Protein AF-A0AAD7BF55-F1 (afdb_monomer_lite)

Sequence (136 aa):
FFVLDEAQFAADGLPTAFHPDPGASPILVEILNIWDSHHSIGSASFVVAGTEIPFKIFEEPNVAEHLGWTSDTGAFDKKSLQENYPHRFLPPSFSGSTSDEEFMCRAWHWTRGRHRYTAALVENLIVCGFQSPHRF

pLDDT: mean 81.72, std 10.82, range [48.66, 94.0]

Organism: Mycena rosella (NCBI:txid1033263)

Foldseek 3Di:
DEEAEQCVCQLPPPQQPPDDDPDRAGNSQVVQVCLVPDPVNPPDDYHYYHDCRDCVSQPPPPRPPPDDDDPPPDFLQDLVVLLVPLVVVDDPVLPPDPLSVLLSVVCCVPQGRNPVSSVVLSVVCVVVVVPPSNPD

Secondary structure (DSSP, 8-state):
-EEETTTHHHHHS-TTTT-SSS----HHHHHHHHHHH-TTT-S--EEE--S---GGGG-STTTGGG-----------SHHHHHTTGGGTS-TTTTTSHHHHHHHHHHHHHHTT-HHHHHHHHHHHHHTTTSSTT--

Structure (mmCIF, N/CA/C/O backbone):
data_AF-A0AAD7BF55-F1
#
_entry.id   AF-A0AAD7BF55-F1
#
loop_
_atom_site.group_PDB
_atom_site.id
_atom_site.type_symbol
_atom_site.label_atom_id
_atom_site.label_alt_id
_atom_site.label_comp_id
_atom_site.label_asym_id
_atom_site.label_entity_id
_atom_site.label_seq_id
_atom_site.pdbx_PDB_ins_code
_atom_site.Cartn_x
_atom_site.Cartn_y
_atom_site.Cartn_z
_atom_site.occupancy
_atom_site.B_iso_or_equiv
_atom_site.auth_seq_id
_atom_site.auth_comp_id
_atom_site.auth_asym_id
_atom_site.auth_atom_id
_atom_site.pdbx_PDB_model_num
ATOM 1 N N . PHE A 1 1 ? -3.922 10.320 -16.333 1.00 78.69 1 PHE A N 1
ATOM 2 C CA . PHE A 1 1 ? -2.843 9.607 -15.631 1.00 78.69 1 PHE A CA 1
ATOM 3 C C . PHE A 1 1 ? -3.068 8.120 -15.824 1.00 78.69 1 PHE A C 1
ATOM 5 O O . PHE A 1 1 ? -4.223 7.710 -15.895 1.00 78.69 1 PHE A O 1
ATOM 12 N N . PHE A 1 2 ? -2.000 7.342 -15.951 1.00 86.69 2 PHE A N 1
ATOM 13 C CA . PHE A 1 2 ? -2.055 5.883 -16.050 1.00 86.69 2 PHE A CA 1
ATOM 14 C C . PHE A 1 2 ? -1.444 5.281 -14.792 1.00 86.69 2 PHE A C 1
ATOM 16 O O . PHE A 1 2 ? -0.467 5.817 -14.272 1.00 86.69 2 PHE A O 1
ATOM 23 N N . VAL A 1 3 ? -2.033 4.194 -14.297 1.00 89.50 3 VAL A N 1
ATOM 24 C CA . VAL A 1 3 ? -1.544 3.491 -13.110 1.00 89.50 3 VAL A CA 1
ATOM 25 C C . VAL A 1 3 ? -1.145 2.080 -13.510 1.00 89.50 3 VAL A C 1
ATOM 27 O O . VAL A 1 3 ? -1.962 1.333 -14.045 1.00 89.50 3 VAL A O 1
ATOM 30 N N . LEU A 1 4 ? 0.112 1.741 -13.253 1.00 91.31 4 LEU A N 1
ATOM 31 C CA . LEU A 1 4 ? 0.657 0.394 -13.362 1.00 91.31 4 LEU A CA 1
ATOM 32 C C . LEU A 1 4 ? 0.753 -0.160 -11.941 1.00 91.31 4 LEU A C 1
ATOM 34 O O . LEU A 1 4 ? 1.673 0.195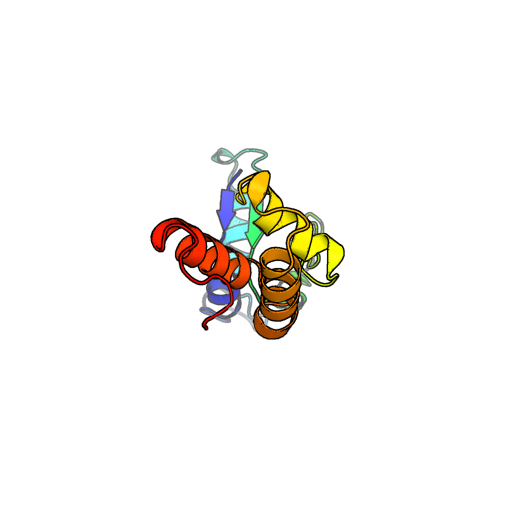 -11.208 1.00 91.31 4 LEU A O 1
ATOM 38 N N . ASP A 1 5 ? -0.235 -0.957 -11.542 1.00 92.38 5 ASP A N 1
ATOM 39 C CA . ASP A 1 5 ? -0.262 -1.615 -10.232 1.00 92.38 5 ASP A CA 1
ATOM 40 C C . ASP A 1 5 ? 0.425 -2.986 -10.291 1.00 92.38 5 ASP A C 1
ATOM 42 O O . ASP A 1 5 ? 0.487 -3.610 -11.354 1.00 92.38 5 ASP A O 1
ATOM 46 N N . GLU A 1 6 ? 0.946 -3.442 -9.152 1.00 92.50 6 GLU A N 1
ATOM 47 C CA . GLU A 1 6 ? 1.744 -4.670 -9.025 1.00 92.50 6 GLU A CA 1
ATOM 48 C C . GLU A 1 6 ? 2.883 -4.757 -10.070 1.00 92.50 6 GLU A C 1
ATOM 50 O O . GLU A 1 6 ? 3.214 -5.820 -10.607 1.00 92.50 6 GLU A O 1
ATOM 55 N N . ALA A 1 7 ? 3.506 -3.616 -10.381 1.00 92.19 7 ALA A N 1
ATOM 56 C CA . ALA A 1 7 ? 4.466 -3.491 -11.472 1.00 92.19 7 ALA A CA 1
ATOM 57 C C . ALA A 1 7 ? 5.752 -4.310 -11.263 1.00 92.19 7 ALA A C 1
ATOM 59 O O . ALA A 1 7 ? 6.494 -4.516 -12.224 1.00 92.19 7 ALA A O 1
ATOM 60 N N . GLN A 1 8 ? 5.997 -4.858 -10.066 1.00 91.38 8 GLN A N 1
ATOM 61 C CA . GLN A 1 8 ? 7.089 -5.811 -9.853 1.00 91.38 8 GLN A CA 1
ATOM 62 C C . GLN A 1 8 ? 6.973 -7.040 -10.768 1.00 91.38 8 GLN A C 1
ATOM 64 O O . GLN A 1 8 ? 7.987 -7.545 -11.230 1.00 91.38 8 GLN A O 1
ATOM 69 N N . PHE A 1 9 ? 5.757 -7.463 -11.145 1.00 90.88 9 PHE A N 1
ATOM 70 C CA . PHE A 1 9 ? 5.596 -8.562 -12.104 1.00 90.88 9 PHE A CA 1
ATOM 71 C C . PHE A 1 9 ? 6.149 -8.214 -13.490 1.00 90.88 9 PHE A C 1
ATOM 73 O O . PHE A 1 9 ? 6.708 -9.074 -14.165 1.00 90.88 9 PHE A O 1
ATOM 80 N N . ALA A 1 10 ? 6.007 -6.959 -13.917 1.00 88.69 10 ALA A N 1
ATOM 81 C CA . ALA A 1 10 ? 6.585 -6.470 -15.165 1.00 88.69 10 ALA A CA 1
ATOM 82 C C . ALA A 1 10 ? 8.086 -6.152 -15.015 1.00 88.69 10 ALA A C 1
ATOM 84 O O . ALA A 1 10 ? 8.829 -6.232 -15.987 1.00 88.69 10 ALA A O 1
ATOM 85 N N . ALA A 1 11 ? 8.546 -5.801 -13.813 1.00 86.62 11 ALA A N 1
ATOM 86 C CA . ALA A 1 11 ? 9.966 -5.597 -13.528 1.00 86.62 11 ALA A CA 1
ATOM 87 C C . ALA A 1 11 ? 10.761 -6.914 -13.528 1.00 86.62 11 ALA A C 1
ATOM 89 O O . ALA A 1 11 ? 11.904 -6.942 -13.977 1.00 86.62 11 ALA A O 1
ATOM 90 N N . ASP A 1 12 ? 10.151 -8.000 -13.056 1.00 85.38 12 ASP A N 1
ATOM 91 C CA . ASP A 1 12 ? 10.749 -9.341 -13.040 1.00 85.38 12 ASP A CA 1
ATOM 92 C C . ASP A 1 12 ? 10.463 -10.121 -14.334 1.00 85.38 12 ASP A C 1
ATOM 94 O O . ASP A 1 12 ? 11.118 -11.117 -14.656 1.00 85.38 12 ASP A O 1
ATOM 98 N N . GLY A 1 13 ? 9.452 -9.681 -15.080 1.00 80.56 13 GLY A N 1
ATOM 99 C CA . GLY A 1 13 ? 8.970 -10.325 -16.287 1.00 80.56 13 GLY A CA 1
ATOM 100 C C . GLY A 1 13 ? 9.855 -10.055 -17.497 1.00 80.56 13 GLY A C 1
ATOM 101 O O . GLY A 1 13 ? 10.237 -8.920 -17.776 1.00 80.56 13 GLY A O 1
ATOM 102 N N . LEU A 1 14 ? 10.099 -11.112 -18.278 1.00 78.81 14 LEU A N 1
ATOM 103 C CA . LEU A 1 14 ? 10.706 -11.023 -19.610 1.00 78.81 14 LEU A CA 1
ATOM 104 C C . LEU A 1 14 ? 11.988 -10.154 -19.650 1.00 78.81 14 LEU A C 1
ATOM 106 O O . LEU A 1 14 ? 12.108 -9.296 -20.526 1.00 78.81 14 LEU A O 1
ATOM 110 N N . PRO A 1 15 ? 12.963 -10.379 -18.743 1.00 72.88 15 PRO A N 1
ATOM 111 C CA . PRO A 1 15 ? 14.084 -9.462 -18.509 1.00 72.88 15 PRO A CA 1
ATOM 112 C C . PRO A 1 15 ? 14.969 -9.235 -19.739 1.00 72.88 15 PRO A C 1
ATOM 114 O O . PRO A 1 15 ? 15.661 -8.232 -19.823 1.00 72.88 15 PRO A O 1
ATOM 117 N N . THR A 1 16 ? 14.960 -10.165 -20.696 1.00 72.81 16 THR A N 1
ATOM 118 C CA . THR A 1 16 ? 15.790 -10.132 -21.908 1.00 72.81 16 THR A CA 1
ATOM 119 C C . THR A 1 16 ? 14.965 -10.066 -23.194 1.00 72.81 16 THR A C 1
ATOM 121 O O . THR A 1 16 ? 15.511 -10.284 -24.271 1.00 72.81 16 THR A O 1
ATOM 124 N N . ALA A 1 17 ? 13.643 -9.882 -23.120 1.00 70.81 17 ALA A N 1
ATOM 125 C CA . ALA A 1 17 ? 12.783 -10.086 -24.290 1.00 70.81 17 ALA A CA 1
ATOM 126 C C . ALA A 1 17 ? 12.836 -8.941 -25.312 1.00 70.81 17 ALA A C 1
ATOM 128 O O . ALA A 1 17 ? 12.455 -9.152 -26.461 1.00 70.81 17 ALA A O 1
ATOM 129 N N . PHE A 1 18 ? 13.303 -7.755 -24.911 1.00 68.94 18 PHE A N 1
ATOM 130 C CA . PHE A 1 18 ? 13.169 -6.534 -25.709 1.00 68.94 18 PHE A CA 1
ATOM 131 C C . PHE A 1 18 ? 14.503 -5.896 -26.143 1.00 68.94 18 PHE A C 1
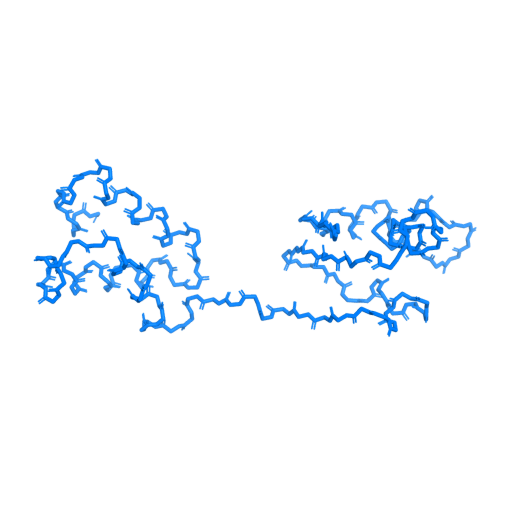ATOM 133 O O . PHE A 1 18 ? 14.491 -4.775 -26.645 1.00 68.94 18 PHE A O 1
ATOM 140 N N . HIS A 1 19 ? 15.643 -6.608 -26.067 1.00 63.62 19 HIS A N 1
ATOM 141 C CA . HIS A 1 19 ? 16.920 -6.102 -26.602 1.00 63.62 19 HIS A CA 1
ATOM 142 C C . HIS A 1 19 ? 17.789 -7.130 -27.361 1.00 63.62 19 HIS A C 1
ATOM 144 O O . HIS A 1 19 ? 17.819 -8.302 -26.988 1.00 63.62 19 HIS A O 1
ATOM 150 N N . PRO A 1 20 ? 18.505 -6.699 -28.427 1.00 53.94 20 PRO A N 1
ATOM 151 C CA . PRO A 1 20 ? 19.365 -7.562 -29.246 1.00 53.94 20 PRO A CA 1
ATOM 152 C C . PRO A 1 20 ? 20.828 -7.725 -28.765 1.00 53.94 20 PRO A C 1
ATOM 154 O O . PRO A 1 20 ? 21.526 -8.558 -29.334 1.00 53.94 20 PRO A O 1
ATOM 157 N N . ASP A 1 21 ? 21.300 -6.987 -27.750 1.00 58.00 21 ASP A N 1
ATOM 158 C CA . ASP A 1 21 ? 22.688 -7.015 -27.219 1.00 58.00 21 ASP A CA 1
ATOM 159 C C . ASP A 1 21 ? 22.691 -6.903 -25.665 1.00 58.00 21 ASP A C 1
ATOM 161 O O . ASP A 1 21 ? 21.618 -6.689 -25.095 1.00 58.00 21 ASP A O 1
ATOM 165 N N . PRO A 1 22 ? 23.818 -7.094 -24.931 1.00 51.53 22 PRO A N 1
ATOM 166 C CA . PRO A 1 22 ? 23.829 -7.463 -23.508 1.00 51.53 22 PRO A CA 1
ATOM 167 C C . PRO A 1 22 ? 23.582 -6.271 -22.563 1.00 51.53 22 PRO A C 1
ATOM 169 O O . PRO A 1 22 ? 24.449 -5.864 -21.795 1.00 51.53 22 PRO A O 1
ATOM 172 N N . GLY A 1 23 ? 22.371 -5.733 -22.613 1.00 55.97 23 GLY A N 1
ATOM 173 C CA . GLY A 1 23 ? 21.774 -4.807 -21.657 1.00 55.97 23 GLY A CA 1
ATOM 174 C C . GLY A 1 23 ? 20.312 -5.208 -21.524 1.00 55.97 23 GLY A C 1
ATOM 175 O O . GLY A 1 23 ? 19.463 -4.804 -22.307 1.00 55.97 23 GLY A O 1
ATOM 176 N N . ALA A 1 24 ? 20.040 -6.157 -20.635 1.00 61.59 24 ALA A N 1
ATOM 177 C CA . ALA A 1 24 ? 18.723 -6.755 -20.483 1.00 61.59 24 ALA A CA 1
ATOM 178 C C . ALA A 1 24 ? 17.793 -5.768 -19.757 1.00 61.59 24 ALA A C 1
ATOM 180 O O . ALA A 1 24 ? 17.948 -5.568 -18.552 1.00 61.59 24 ALA A O 1
ATOM 181 N N . SER A 1 25 ? 16.854 -5.156 -20.484 1.00 66.81 25 SER A N 1
ATOM 182 C CA . SER A 1 25 ? 15.846 -4.266 -19.906 1.00 66.81 25 SER A CA 1
ATOM 183 C C . SER A 1 25 ? 14.514 -5.010 -19.724 1.00 66.81 25 SER A C 1
ATOM 185 O O . SER A 1 25 ? 14.001 -5.587 -20.692 1.00 66.81 25 SER A O 1
ATOM 187 N N . PRO A 1 26 ? 13.942 -5.052 -18.505 1.00 77.06 26 PRO A N 1
ATOM 188 C CA . PRO A 1 26 ? 12.652 -5.689 -18.267 1.00 77.06 26 PRO A CA 1
ATOM 189 C C . PRO A 1 26 ? 11.510 -5.051 -19.051 1.00 77.06 26 PRO A C 1
ATOM 191 O O . PRO A 1 26 ? 11.541 -3.862 -19.372 1.00 77.06 26 PRO A O 1
ATOM 194 N N . ILE A 1 27 ? 10.437 -5.817 -19.270 1.00 86.75 27 ILE A N 1
ATOM 195 C CA . ILE A 1 27 ? 9.259 -5.335 -20.009 1.00 86.75 27 ILE A CA 1
ATOM 196 C C . ILE A 1 27 ? 8.664 -4.052 -19.408 1.00 86.75 27 ILE A C 1
ATOM 198 O O . ILE A 1 27 ? 8.133 -3.226 -20.146 1.00 86.75 27 ILE A O 1
ATOM 202 N N . LEU A 1 28 ? 8.782 -3.846 -18.091 1.00 87.38 28 LEU A N 1
ATOM 203 C CA . LEU A 1 28 ? 8.326 -2.615 -17.440 1.00 87.38 28 LEU A CA 1
ATOM 204 C C . LEU A 1 28 ? 8.975 -1.355 -18.026 1.00 87.38 28 LEU A C 1
ATOM 206 O O . LEU A 1 28 ? 8.279 -0.370 -18.256 1.00 87.38 28 LEU A O 1
ATOM 210 N N . VAL A 1 29 ? 10.284 -1.382 -18.274 1.00 84.81 29 VAL A N 1
ATOM 211 C CA . VAL A 1 29 ? 11.019 -0.227 -18.806 1.00 84.81 29 VAL A CA 1
ATOM 212 C C . VAL A 1 29 ? 10.572 0.070 -20.233 1.00 84.81 29 VAL A C 1
ATOM 214 O O . VAL A 1 29 ? 10.308 1.220 -20.574 1.00 84.81 29 VAL A O 1
ATOM 217 N N . GLU A 1 30 ? 10.398 -0.972 -21.043 1.00 84.44 30 GLU A N 1
ATOM 218 C CA . GLU A 1 30 ? 9.964 -0.822 -22.430 1.00 84.44 30 GLU A CA 1
ATOM 219 C C . GLU A 1 30 ? 8.532 -0.279 -22.534 1.00 84.44 30 GLU A C 1
ATOM 221 O O . GLU A 1 30 ? 8.260 0.603 -23.346 1.00 84.44 30 GLU A O 1
ATOM 226 N N . ILE A 1 31 ? 7.621 -0.735 -21.663 1.00 86.12 31 ILE A N 1
ATOM 227 C CA . ILE A 1 31 ? 6.262 -0.179 -21.568 1.00 86.12 31 ILE A CA 1
ATOM 228 C C . ILE A 1 31 ? 6.322 1.333 -21.318 1.00 86.12 31 ILE A C 1
ATOM 230 O O . ILE A 1 31 ? 5.635 2.092 -22.002 1.00 86.12 31 ILE A O 1
ATOM 234 N N . LEU A 1 32 ? 7.150 1.771 -20.364 1.00 84.94 32 LEU A N 1
ATOM 235 C CA . LEU A 1 32 ? 7.285 3.187 -20.022 1.00 84.94 32 LEU A CA 1
ATOM 236 C C . LEU A 1 32 ? 7.905 3.994 -21.171 1.00 84.94 32 LEU A C 1
ATOM 238 O O . LEU A 1 32 ? 7.361 5.038 -21.518 1.00 84.94 32 LEU A O 1
ATOM 242 N N . ASN A 1 33 ? 8.959 3.488 -21.817 1.00 82.00 33 ASN A N 1
ATOM 243 C CA . ASN A 1 33 ? 9.603 4.143 -22.964 1.00 82.00 33 ASN A CA 1
ATOM 244 C C . ASN A 1 33 ? 8.651 4.322 -24.153 1.00 82.00 33 ASN A C 1
ATOM 246 O O . ASN A 1 33 ? 8.577 5.396 -24.760 1.00 82.00 33 ASN A O 1
ATOM 250 N N . ILE A 1 34 ? 7.899 3.274 -24.498 1.00 82.62 34 ILE A N 1
ATOM 251 C CA . ILE A 1 34 ? 6.922 3.340 -25.588 1.00 82.62 34 ILE A CA 1
ATOM 252 C C . ILE A 1 34 ? 5.838 4.357 -25.244 1.00 82.62 34 ILE A C 1
ATOM 254 O O . ILE A 1 34 ? 5.445 5.148 -26.097 1.00 82.62 34 ILE A O 1
ATOM 258 N N . TRP A 1 35 ? 5.345 4.357 -24.008 1.00 83.06 35 TRP A N 1
ATOM 259 C CA . TRP A 1 35 ? 4.268 5.260 -23.617 1.00 83.06 35 TRP A CA 1
ATOM 260 C C . TRP A 1 35 ? 4.709 6.719 -23.503 1.00 83.06 35 TRP A C 1
ATOM 262 O O . TRP A 1 35 ? 3.925 7.597 -23.861 1.00 83.06 35 TRP A O 1
ATOM 272 N N . ASP A 1 36 ? 5.946 6.973 -23.079 1.00 78.06 36 ASP A N 1
ATOM 273 C CA . ASP A 1 36 ? 6.532 8.315 -23.022 1.00 78.06 36 ASP A CA 1
ATOM 274 C C . ASP A 1 36 ? 6.796 8.884 -24.428 1.00 78.06 36 ASP A C 1
ATOM 276 O O . ASP A 1 36 ? 6.466 10.031 -24.729 1.00 78.06 36 ASP A O 1
ATOM 280 N N . SER A 1 37 ? 7.292 8.050 -25.349 1.00 77.19 37 SER A N 1
ATOM 281 C CA . SER A 1 37 ? 7.581 8.462 -26.732 1.00 77.19 37 SER A CA 1
ATOM 282 C C . SER A 1 37 ? 6.338 8.619 -27.619 1.00 77.19 37 SER A C 1
ATOM 284 O O . SER A 1 37 ? 6.395 9.259 -28.676 1.00 77.19 37 SER A O 1
ATOM 286 N N . HIS A 1 38 ? 5.189 8.061 -27.225 1.00 77.62 38 HIS A N 1
ATOM 287 C CA . HIS A 1 38 ? 3.997 8.071 -28.066 1.00 77.62 38 HIS A CA 1
ATOM 288 C C . HIS A 1 38 ? 3.242 9.408 -27.984 1.00 77.62 38 HIS A C 1
ATOM 290 O O . HIS A 1 38 ? 2.433 9.648 -27.089 1.00 77.62 38 HIS A O 1
ATOM 296 N N . HIS A 1 39 ? 3.418 10.264 -28.996 1.00 61.12 39 HIS A N 1
ATOM 297 C CA . HIS A 1 39 ? 2.824 11.610 -29.064 1.00 61.12 39 HIS A CA 1
ATOM 298 C C . HIS A 1 39 ? 1.298 11.687 -28.864 1.00 61.12 39 HIS A C 1
ATOM 300 O O . HIS A 1 39 ? 0.794 12.732 -28.456 1.00 61.12 39 HIS A O 1
ATOM 306 N N . SER A 1 40 ? 0.543 10.612 -29.127 1.00 67.75 40 SER A N 1
ATOM 307 C CA . SER A 1 40 ? -0.912 10.596 -28.891 1.00 67.75 40 SER A CA 1
ATOM 308 C C . SER A 1 40 ? -1.303 10.467 -27.416 1.00 67.75 40 SER A C 1
ATOM 310 O O . SER A 1 40 ? -2.466 10.686 -27.083 1.00 67.75 40 SER A O 1
ATOM 312 N N . ILE A 1 41 ? -0.368 10.069 -26.551 1.00 62.56 41 ILE A N 1
ATOM 313 C CA . ILE A 1 41 ? -0.578 9.923 -25.106 1.00 62.56 41 ILE A CA 1
ATOM 314 C C . ILE A 1 41 ? -0.364 11.275 -24.392 1.00 62.56 41 ILE A C 1
ATOM 316 O O . ILE A 1 41 ? -0.898 11.488 -23.302 1.00 62.56 41 ILE A O 1
ATOM 320 N N . GLY A 1 42 ? 0.280 12.245 -25.057 1.00 63.72 42 GLY A N 1
ATOM 321 C CA . GLY A 1 42 ? 0.490 13.600 -24.541 1.00 63.72 42 GLY A CA 1
ATOM 322 C C . GLY A 1 42 ? 1.310 13.621 -23.245 1.00 63.72 42 GLY A C 1
ATOM 323 O O . GLY A 1 42 ? 1.991 12.658 -22.916 1.00 63.72 42 GLY A O 1
ATOM 324 N N . SER A 1 43 ? 1.224 14.710 -22.477 1.00 71.31 43 SER A N 1
ATOM 325 C CA . SER A 1 43 ? 1.862 14.872 -21.156 1.00 71.31 43 SER A CA 1
ATOM 326 C C . SER A 1 43 ? 1.133 14.080 -20.052 1.00 71.31 43 SER A C 1
ATOM 328 O O . SER A 1 43 ? 0.733 14.621 -19.017 1.00 71.31 43 SER A O 1
ATOM 330 N N . ALA A 1 44 ? 0.875 12.792 -20.284 1.00 76.88 44 ALA A N 1
ATOM 331 C CA . ALA A 1 44 ? 0.222 11.938 -19.303 1.00 76.88 44 ALA A CA 1
ATOM 332 C C . ALA A 1 44 ? 1.166 11.624 -18.134 1.00 76.88 44 ALA A C 1
ATOM 334 O O . ALA A 1 44 ? 2.300 11.208 -18.321 1.00 76.88 44 ALA A O 1
ATOM 335 N N . SER A 1 45 ? 0.676 11.777 -16.903 1.00 83.31 45 SER A N 1
ATOM 336 C CA . SER A 1 45 ? 1.406 11.323 -15.716 1.00 83.31 45 SER A CA 1
ATOM 337 C C . SER A 1 45 ? 1.242 9.816 -15.519 1.00 83.31 45 SER A C 1
ATOM 339 O O . SER A 1 45 ? 0.115 9.308 -15.571 1.00 83.31 45 SER A O 1
ATOM 341 N N . PHE A 1 46 ? 2.339 9.124 -15.228 1.00 85.38 46 PHE A N 1
ATOM 342 C CA . PHE A 1 46 ? 2.350 7.704 -14.884 1.00 85.38 46 PHE A CA 1
ATOM 343 C C . PHE A 1 46 ? 2.580 7.527 -13.384 1.00 85.38 46 PHE A C 1
ATOM 345 O O . PHE A 1 46 ? 3.415 8.203 -12.788 1.00 85.38 46 PHE A O 1
ATOM 352 N N . VAL A 1 47 ? 1.828 6.614 -12.777 1.00 89.62 47 VAL A N 1
ATOM 353 C CA . VAL A 1 47 ? 2.052 6.143 -11.410 1.00 89.62 47 VAL A CA 1
ATOM 354 C C . VAL A 1 47 ? 2.373 4.661 -11.498 1.00 89.62 47 VAL A C 1
ATOM 356 O O . VAL A 1 47 ? 1.532 3.866 -11.914 1.00 89.62 47 VAL A O 1
ATOM 359 N N . VAL A 1 48 ? 3.594 4.298 -11.127 1.00 90.25 48 VAL A N 1
ATOM 360 C CA . VAL A 1 48 ? 4.058 2.910 -11.107 1.00 90.25 48 VAL A CA 1
ATOM 361 C C . VAL A 1 48 ? 4.134 2.477 -9.649 1.00 90.25 48 VAL A C 1
ATOM 363 O O . VAL A 1 48 ? 4.854 3.090 -8.864 1.00 90.25 48 VAL A O 1
ATOM 366 N N . ALA A 1 49 ? 3.355 1.467 -9.274 1.00 92.38 49 ALA A N 1
ATOM 367 C CA . ALA A 1 49 ? 3.218 1.000 -7.900 1.00 92.38 49 ALA A CA 1
ATOM 368 C C . ALA A 1 49 ? 3.466 -0.509 -7.809 1.00 92.38 49 ALA A C 1
ATOM 370 O O . ALA A 1 49 ? 3.159 -1.266 -8.728 1.00 92.38 49 ALA A O 1
ATOM 371 N N . GLY A 1 50 ? 4.050 -0.946 -6.696 1.00 90.38 50 GLY A N 1
ATOM 372 C CA . GLY A 1 50 ? 4.399 -2.341 -6.451 1.00 90.38 50 GLY A CA 1
ATOM 373 C C . GLY A 1 50 ? 5.139 -2.505 -5.128 1.00 90.38 50 GLY A C 1
ATOM 374 O O . GLY A 1 50 ? 5.538 -1.521 -4.506 1.00 90.38 50 GLY A O 1
ATOM 375 N N . THR A 1 51 ? 5.311 -3.749 -4.685 1.00 86.75 51 THR A N 1
ATOM 376 C CA . THR A 1 51 ? 5.879 -4.030 -3.351 1.00 86.75 51 THR A CA 1
ATOM 377 C C . THR A 1 51 ? 7.412 -3.971 -3.338 1.00 86.75 51 THR A C 1
ATOM 379 O O . THR A 1 51 ? 7.993 -3.473 -2.380 1.00 86.75 51 THR A O 1
ATOM 382 N N . GLU A 1 52 ? 8.076 -4.436 -4.401 1.00 86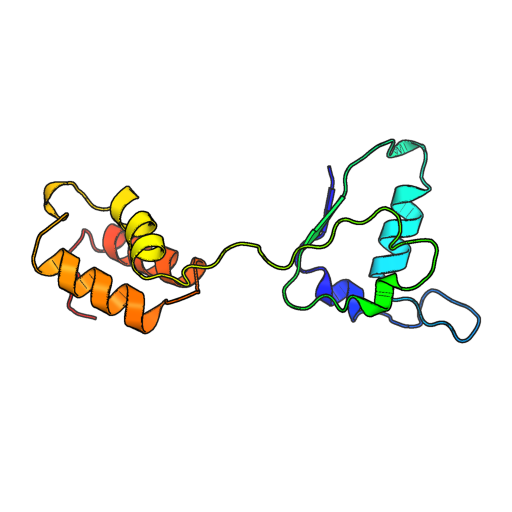.12 52 GLU A N 1
ATOM 383 C CA . GLU A 1 52 ? 9.545 -4.540 -4.469 1.00 86.12 52 GLU A CA 1
ATOM 384 C C . GLU A 1 52 ? 10.062 -4.259 -5.884 1.00 86.12 52 GLU A C 1
ATOM 386 O O . GLU A 1 52 ? 10.749 -5.074 -6.489 1.00 86.12 52 GLU A O 1
ATOM 391 N N . ILE A 1 53 ? 9.719 -3.102 -6.452 1.00 87.81 53 ILE A N 1
ATOM 392 C CA . ILE A 1 53 ? 10.224 -2.731 -7.779 1.00 87.81 53 ILE A CA 1
ATOM 393 C C . ILE A 1 53 ? 11.722 -2.383 -7.650 1.00 87.81 53 ILE A C 1
ATOM 395 O O . ILE A 1 53 ? 12.071 -1.453 -6.916 1.00 87.81 53 ILE A O 1
ATOM 399 N N . PRO A 1 54 ? 12.634 -3.103 -8.326 1.00 84.38 54 PRO A N 1
ATOM 400 C CA . PRO A 1 54 ? 14.066 -2.891 -8.161 1.00 84.38 54 PRO A CA 1
ATOM 401 C C . PRO A 1 54 ? 14.525 -1.620 -8.888 1.00 84.38 54 PRO A C 1
ATOM 403 O O . PRO A 1 54 ? 14.562 -1.595 -10.111 1.00 84.38 54 PRO A O 1
ATOM 406 N N . PHE A 1 55 ? 14.957 -0.591 -8.147 1.00 82.56 55 PHE A N 1
ATOM 407 C CA . PHE A 1 55 ? 15.384 0.704 -8.713 1.00 82.56 55 PHE A CA 1
ATOM 408 C C . PHE A 1 55 ? 16.438 0.585 -9.829 1.00 82.56 55 PHE A C 1
ATOM 410 O O . PHE A 1 55 ? 16.381 1.319 -10.809 1.00 82.56 55 PHE A O 1
ATOM 417 N N . LYS A 1 56 ? 17.347 -0.394 -9.718 1.00 81.31 56 LYS A N 1
ATOM 418 C CA . LYS A 1 56 ? 18.423 -0.664 -10.689 1.00 81.31 56 LYS A CA 1
ATOM 419 C C . LYS A 1 56 ? 17.955 -0.811 -12.142 1.00 81.31 56 LYS A C 1
ATOM 421 O O . LYS A 1 56 ? 18.733 -0.571 -13.052 1.00 81.31 56 LYS A O 1
ATOM 426 N N . ILE A 1 57 ? 16.703 -1.212 -12.378 1.00 80.44 57 ILE A N 1
ATOM 427 C CA . ILE A 1 57 ? 16.178 -1.382 -13.744 1.00 80.44 57 ILE A CA 1
ATOM 428 C C . ILE A 1 57 ? 15.943 -0.036 -14.440 1.00 80.44 57 ILE A C 1
ATOM 430 O O . ILE A 1 57 ? 15.792 0.003 -15.652 1.00 80.44 57 ILE A O 1
ATOM 434 N N . PHE A 1 58 ? 15.915 1.059 -13.677 1.00 79.81 58 PHE A N 1
ATOM 435 C CA . PHE A 1 58 ? 15.747 2.420 -14.178 1.00 79.81 58 PHE A CA 1
ATOM 436 C C . PHE A 1 58 ? 17.070 3.186 -14.277 1.00 79.81 58 PHE A C 1
ATOM 438 O O . PHE A 1 58 ? 17.061 4.322 -14.730 1.00 79.81 58 PHE A O 1
ATOM 445 N N . GLU A 1 59 ? 18.206 2.597 -13.880 1.00 74.94 59 GLU A N 1
ATOM 446 C CA . GLU A 1 59 ? 19.524 3.257 -13.932 1.00 74.94 59 GLU A CA 1
ATOM 447 C C . GLU A 1 59 ? 19.997 3.554 -15.363 1.00 74.94 59 GLU A C 1
ATOM 449 O O . GLU A 1 59 ? 20.952 4.310 -15.551 1.00 74.94 59 GLU A O 1
ATOM 454 N N . GLU A 1 60 ? 19.331 2.999 -16.379 1.00 68.38 60 GLU A N 1
ATOM 455 C CA . GLU A 1 60 ? 19.594 3.386 -17.757 1.00 68.38 60 GLU A CA 1
ATOM 456 C C . GLU A 1 60 ? 19.223 4.862 -18.001 1.00 68.38 60 GLU A C 1
ATOM 458 O O . GLU A 1 60 ? 18.136 5.312 -17.618 1.00 68.38 60 GLU A O 1
ATOM 463 N N . PRO A 1 61 ? 20.108 5.626 -18.670 1.00 57.91 61 PRO A N 1
ATOM 464 C CA . PRO A 1 61 ? 20.117 7.091 -18.654 1.00 57.91 61 PRO A CA 1
ATOM 465 C C . PRO A 1 61 ? 18.864 7.780 -19.213 1.00 57.91 61 PRO A C 1
ATOM 467 O O . PRO A 1 61 ? 18.718 8.981 -19.038 1.00 57.91 61 PRO A O 1
ATOM 470 N N . ASN A 1 62 ? 17.942 7.055 -19.848 1.00 61.19 62 ASN A N 1
ATOM 471 C CA . ASN A 1 62 ? 16.759 7.648 -20.474 1.00 61.19 62 ASN A CA 1
ATOM 472 C C . ASN A 1 62 ? 15.480 7.551 -19.625 1.00 61.19 62 ASN A C 1
ATOM 474 O O . ASN A 1 62 ? 14.514 8.243 -19.925 1.00 61.19 62 ASN A O 1
ATOM 478 N N . VAL A 1 63 ? 15.444 6.707 -18.586 1.00 65.38 63 VAL A N 1
ATOM 479 C CA . VAL A 1 63 ? 14.184 6.379 -17.887 1.00 65.38 63 VAL A CA 1
ATOM 480 C C . VAL A 1 63 ? 14.109 7.048 -16.514 1.00 65.38 63 VAL A C 1
ATOM 482 O O . VAL A 1 63 ? 13.072 7.601 -16.151 1.00 65.38 63 VAL A O 1
ATOM 485 N N . ALA A 1 64 ? 15.198 7.044 -15.738 1.00 60.75 64 ALA A N 1
ATOM 486 C CA . ALA A 1 64 ? 15.187 7.582 -14.373 1.00 60.75 64 ALA A CA 1
ATOM 487 C C . ALA A 1 64 ? 15.124 9.115 -14.279 1.00 60.75 64 ALA A C 1
ATOM 489 O O . ALA A 1 64 ? 14.694 9.627 -13.247 1.00 60.75 64 ALA A O 1
ATOM 490 N N . GLU A 1 65 ? 15.524 9.864 -15.313 1.00 65.25 65 GLU A N 1
ATOM 491 C CA . GLU A 1 65 ? 15.648 11.331 -15.222 1.00 65.25 65 GLU A CA 1
ATOM 492 C C . GLU A 1 65 ? 14.308 12.055 -14.998 1.00 65.25 65 GLU A C 1
ATOM 494 O O . GLU A 1 65 ? 14.281 13.182 -14.496 1.00 65.25 65 GLU A O 1
ATOM 499 N N . HIS A 1 66 ? 13.186 11.415 -15.333 1.00 70.94 66 HIS A N 1
ATOM 500 C CA . HIS A 1 66 ? 11.845 11.997 -15.221 1.00 70.94 66 HIS A CA 1
ATOM 501 C C . HIS A 1 66 ? 10.960 11.321 -14.164 1.00 70.94 66 HIS A C 1
ATOM 503 O O . HIS A 1 66 ? 9.822 11.747 -13.949 1.00 70.94 66 HIS A O 1
ATOM 509 N N . LEU A 1 67 ? 11.465 10.295 -13.471 1.00 75.12 67 LEU A N 1
ATOM 510 C CA . LEU A 1 67 ? 10.694 9.527 -12.496 1.00 75.12 67 LEU A CA 1
ATOM 511 C C . LEU A 1 67 ? 10.938 10.016 -11.064 1.00 75.12 67 LEU A C 1
ATOM 513 O O . LEU A 1 67 ? 12.057 10.026 -10.557 1.00 75.12 67 LEU A O 1
ATOM 517 N N . GLY A 1 68 ? 9.853 10.368 -10.373 1.00 83.81 68 GLY A N 1
ATOM 518 C CA . GLY A 1 68 ? 9.865 10.523 -8.921 1.00 83.81 68 GLY A CA 1
ATOM 519 C C . GLY A 1 68 ? 9.762 9.159 -8.242 1.00 83.81 68 GLY A C 1
ATOM 520 O O . GLY A 1 68 ? 8.845 8.396 -8.538 1.00 83.81 68 GLY A O 1
ATOM 521 N N . TRP A 1 69 ? 10.668 8.858 -7.310 1.00 86.00 69 TRP A N 1
ATOM 522 C CA . TRP A 1 69 ? 10.641 7.616 -6.536 1.00 86.00 69 TRP A CA 1
ATOM 523 C C . TRP A 1 69 ? 10.176 7.864 -5.102 1.00 86.00 69 TRP A C 1
ATOM 525 O O . TRP A 1 69 ? 10.685 8.755 -4.423 1.00 86.00 69 TRP A O 1
ATOM 535 N N . THR A 1 70 ? 9.247 7.044 -4.610 1.00 86.31 70 THR A N 1
ATOM 536 C CA . THR A 1 70 ? 8.892 7.009 -3.188 1.00 86.31 70 THR A CA 1
ATOM 537 C C . THR A 1 70 ? 8.545 5.591 -2.751 1.00 86.31 70 THR A C 1
ATOM 539 O O . THR A 1 70 ? 7.774 4.899 -3.410 1.00 86.31 70 THR A O 1
ATOM 542 N N . SER A 1 71 ? 9.117 5.160 -1.627 1.00 82.50 71 SER A N 1
ATOM 543 C CA . SER A 1 71 ? 8.704 3.954 -0.899 1.00 82.50 71 SER A CA 1
ATOM 544 C C . SER A 1 71 ? 7.869 4.284 0.342 1.00 82.50 71 SER A C 1
ATOM 546 O O . SER A 1 71 ? 7.280 3.388 0.947 1.00 82.50 71 SER A O 1
ATOM 548 N N . ASP A 1 72 ? 7.778 5.567 0.708 1.00 80.25 72 ASP A N 1
ATOM 549 C CA . ASP A 1 72 ? 6.943 6.040 1.806 1.00 80.25 72 ASP A CA 1
ATOM 550 C C . ASP A 1 72 ? 5.498 6.195 1.319 1.00 80.25 72 ASP A C 1
ATOM 552 O O . ASP A 1 72 ? 5.020 7.278 0.982 1.00 80.25 72 ASP A O 1
ATOM 556 N N . THR A 1 73 ? 4.814 5.057 1.223 1.00 77.38 73 THR A N 1
ATOM 557 C CA . THR A 1 73 ? 3.380 4.981 0.901 1.00 77.38 73 THR A CA 1
ATOM 558 C C . THR A 1 73 ? 2.498 5.089 2.149 1.00 77.38 73 THR A C 1
ATOM 560 O O . THR A 1 73 ? 1.272 4.997 2.063 1.00 77.38 73 THR A O 1
ATOM 563 N N . GLY A 1 74 ? 3.116 5.337 3.309 1.00 78.56 74 GLY A N 1
ATOM 564 C CA . GLY A 1 74 ? 2.474 5.313 4.611 1.00 78.56 74 GLY A CA 1
ATOM 565 C C . GLY A 1 74 ? 2.338 3.899 5.184 1.00 78.56 74 GLY A C 1
ATOM 566 O O . GLY A 1 74 ? 2.144 2.909 4.482 1.00 78.56 74 GLY A O 1
ATOM 567 N N . ALA A 1 75 ? 2.436 3.815 6.508 1.00 81.50 75 ALA A N 1
ATOM 568 C CA . ALA A 1 75 ? 2.181 2.603 7.271 1.00 81.50 75 ALA A CA 1
ATOM 569 C C . ALA A 1 75 ? 1.492 2.957 8.595 1.00 81.50 75 ALA A C 1
ATOM 571 O O . ALA A 1 75 ? 1.650 4.053 9.133 1.00 81.50 75 ALA A O 1
ATOM 572 N N . PHE A 1 76 ? 0.777 1.998 9.186 1.00 87.00 76 PHE A N 1
ATOM 573 C CA . PHE A 1 76 ? 0.373 2.066 10.596 1.00 87.00 76 PHE A CA 1
ATOM 574 C C . PHE A 1 76 ? 1.550 1.706 11.516 1.00 87.00 76 PHE A C 1
ATOM 576 O O . PHE A 1 76 ? 1.527 0.711 12.240 1.00 87.00 76 PHE A O 1
ATOM 583 N N . ASP A 1 77 ? 2.618 2.494 11.438 1.00 86.44 77 ASP A N 1
ATOM 584 C CA . ASP A 1 77 ? 3.893 2.294 12.137 1.00 86.44 77 ASP A CA 1
ATOM 585 C C . ASP A 1 77 ? 3.908 2.847 13.573 1.00 86.44 77 ASP A C 1
ATOM 587 O O . ASP A 1 77 ? 4.758 2.451 14.381 1.00 86.44 77 ASP A O 1
ATOM 591 N N . LYS A 1 78 ? 2.939 3.712 13.895 1.00 90.31 78 LYS A N 1
ATOM 592 C CA . LYS A 1 78 ? 2.670 4.295 15.214 1.00 90.31 78 LYS A CA 1
ATOM 593 C C . LYS A 1 78 ? 1.271 3.923 15.683 1.00 90.31 78 LYS A C 1
ATOM 595 O O . LYS A 1 78 ? 0.307 4.026 14.924 1.00 90.31 78 LYS A O 1
ATOM 600 N N . LYS A 1 79 ? 1.153 3.577 16.967 1.00 90.19 79 LYS A N 1
ATOM 601 C CA . LYS A 1 79 ? -0.119 3.172 17.581 1.00 90.19 79 LYS A CA 1
ATOM 602 C C . LYS A 1 79 ? -1.203 4.232 17.404 1.00 90.19 79 LYS A C 1
ATOM 604 O O . LYS A 1 79 ? -2.272 3.918 16.904 1.00 90.19 79 LYS A O 1
ATOM 609 N N . SER A 1 80 ? -0.873 5.491 17.676 1.00 90.00 80 SER A N 1
ATOM 610 C CA . SER A 1 80 ? -1.794 6.618 17.501 1.00 90.00 80 SER A CA 1
ATOM 611 C C . SER A 1 80 ? -2.263 6.807 16.053 1.00 90.00 80 SER A C 1
ATOM 613 O O . SER A 1 80 ? -3.413 7.163 15.820 1.00 90.00 80 SER A O 1
ATOM 615 N N . LEU A 1 81 ? -1.403 6.544 15.059 1.00 88.44 81 LEU A N 1
ATOM 616 C CA . LEU A 1 81 ? -1.798 6.601 13.647 1.00 88.44 81 LEU A CA 1
ATOM 617 C C . LEU A 1 81 ? -2.729 5.448 13.277 1.00 88.44 81 LEU A C 1
ATOM 619 O O . LEU A 1 81 ? -3.667 5.655 12.508 1.00 88.44 81 LEU A O 1
ATOM 623 N N . GLN A 1 82 ? -2.488 4.257 13.832 1.00 92.50 82 GLN A N 1
ATOM 624 C CA . GLN A 1 82 ? -3.373 3.118 13.637 1.00 92.50 82 GLN A CA 1
ATOM 625 C C . GLN A 1 82 ? -4.740 3.358 14.272 1.00 92.50 82 GLN A C 1
ATOM 627 O O . GLN A 1 82 ? -5.738 3.155 13.595 1.00 92.50 82 GLN A O 1
ATOM 632 N N . GLU A 1 83 ? -4.790 3.819 15.523 1.00 91.56 83 GLU A N 1
ATOM 633 C CA . GLU A 1 83 ? -6.025 4.069 16.285 1.00 91.56 83 GLU A CA 1
ATOM 634 C C . GLU A 1 83 ? -6.953 5.061 15.565 1.00 91.56 83 GLU A C 1
ATOM 636 O O . GLU A 1 83 ? -8.166 4.853 15.493 1.00 91.56 83 GLU A O 1
ATOM 641 N N . ASN A 1 84 ? -6.385 6.081 14.913 1.00 90.81 84 ASN A N 1
ATOM 642 C CA . ASN A 1 84 ? -7.146 7.058 14.129 1.00 90.81 84 ASN A CA 1
ATOM 643 C C . ASN A 1 84 ? -7.989 6.444 13.001 1.00 90.81 84 ASN A C 1
ATOM 645 O O . ASN A 1 84 ? -8.923 7.096 12.534 1.00 90.81 84 ASN A O 1
ATOM 649 N N . TYR A 1 85 ? -7.649 5.250 12.503 1.00 91.50 85 TYR A N 1
ATOM 650 C CA . TYR A 1 85 ? -8.399 4.618 11.420 1.00 91.50 85 TYR A CA 1
ATOM 651 C C . TYR A 1 85 ? -9.662 3.903 11.923 1.00 91.50 85 TYR A C 1
ATOM 653 O O . TYR A 1 85 ? -10.741 4.306 11.486 1.00 91.50 85 TYR A O 1
ATOM 661 N N . PRO A 1 86 ? -9.608 2.927 12.859 1.00 91.12 86 PRO A N 1
ATOM 662 C CA . PRO A 1 86 ? -10.813 2.323 13.417 1.00 91.12 86 PRO A CA 1
ATOM 663 C C . PRO A 1 86 ? -11.769 3.341 14.040 1.00 91.12 86 PRO A C 1
ATOM 665 O O . PRO A 1 86 ? -12.968 3.245 13.799 1.00 91.12 86 PRO A O 1
ATOM 668 N N . HIS A 1 87 ? -11.271 4.366 14.746 1.00 91.25 87 HIS A N 1
ATOM 669 C CA . HIS A 1 87 ? -12.128 5.386 15.372 1.00 91.25 87 HIS A CA 1
ATOM 670 C C . HIS A 1 87 ? -13.039 6.147 14.396 1.00 91.25 87 HIS A C 1
ATOM 672 O O . HIS A 1 87 ? -14.036 6.715 14.826 1.00 91.25 87 HIS A O 1
ATOM 678 N N . ARG A 1 88 ? -12.758 6.132 13.085 1.00 91.50 88 ARG A N 1
ATOM 679 C CA . ARG A 1 88 ? -13.656 6.712 12.067 1.00 91.50 88 ARG A CA 1
ATOM 680 C C . ARG A 1 88 ? -14.944 5.913 11.874 1.00 91.50 88 ARG A C 1
ATOM 682 O O . ARG A 1 88 ? -15.910 6.450 11.344 1.00 91.50 88 ARG A O 1
ATOM 689 N N . PHE A 1 89 ? -14.938 4.641 12.258 1.00 89.94 89 PHE A N 1
ATOM 690 C CA . PHE A 1 89 ? -16.031 3.696 12.030 1.00 89.94 89 PHE A CA 1
ATOM 691 C C . PHE A 1 89 ? -16.688 3.225 13.330 1.00 89.94 89 PHE A C 1
ATOM 693 O O . PHE A 1 89 ? -17.797 2.692 13.306 1.00 89.94 89 PHE A O 1
ATOM 700 N N . LEU A 1 90 ? -16.010 3.411 14.463 1.00 86.62 90 LEU A N 1
ATOM 701 C CA . LEU A 1 90 ? -16.548 3.085 15.775 1.00 86.62 90 LEU A CA 1
ATOM 702 C C . LEU A 1 90 ? -17.635 4.096 16.176 1.00 86.62 90 LEU A C 1
ATOM 704 O O . LEU A 1 90 ? -17.457 5.301 15.981 1.00 86.62 90 LEU A O 1
ATOM 708 N N . PRO A 1 91 ? -18.752 3.646 16.772 1.00 87.19 91 PRO A N 1
ATOM 709 C CA . PRO A 1 91 ? -19.753 4.565 17.286 1.00 87.19 91 PRO A CA 1
ATOM 710 C C . PRO A 1 91 ? -19.184 5.372 18.468 1.00 87.19 91 PRO A C 1
ATOM 712 O O . PRO A 1 91 ? -18.363 4.850 19.227 1.00 87.19 91 PRO A O 1
ATOM 715 N N . PRO A 1 92 ? -19.654 6.612 18.706 1.00 84.75 92 PRO A N 1
ATOM 716 C CA . PRO A 1 92 ? -19.164 7.445 19.808 1.00 84.75 92 PRO A CA 1
ATOM 717 C C . PRO A 1 92 ? -19.278 6.782 21.186 1.00 84.75 92 PRO A C 1
ATOM 719 O O . PRO A 1 92 ? -18.445 7.019 22.050 1.00 84.75 92 PRO A O 1
ATOM 722 N N . SER A 1 93 ? -20.278 5.914 21.377 1.00 82.81 93 SER A N 1
ATOM 723 C CA . SER A 1 93 ? -20.481 5.139 22.608 1.00 82.81 93 SER A CA 1
ATOM 724 C C . SER A 1 93 ? -19.405 4.081 22.864 1.00 82.81 93 SER A C 1
ATOM 726 O O . SER A 1 93 ? -19.321 3.553 23.968 1.00 82.81 93 SER A O 1
ATOM 728 N N . PHE A 1 94 ? -18.632 3.722 21.840 1.00 82.25 94 PHE A N 1
ATOM 729 C CA . PHE A 1 94 ? -17.531 2.773 21.943 1.00 82.25 94 PHE A CA 1
ATOM 730 C C . PHE A 1 94 ? -16.235 3.472 22.355 1.00 82.25 94 PHE A C 1
ATOM 732 O O . PHE A 1 94 ? -15.469 2.916 23.136 1.00 82.25 94 PHE A O 1
ATOM 739 N N . SER A 1 95 ? -16.020 4.698 21.870 1.00 84.56 95 SER A N 1
ATOM 740 C CA . SER A 1 95 ? -14.798 5.471 22.096 1.00 84.56 95 SER A CA 1
ATOM 741 C C . SER A 1 95 ? -14.556 5.740 23.585 1.00 84.56 95 SER A C 1
ATOM 743 O O . SER A 1 95 ? -15.436 6.239 24.284 1.00 84.56 95 SER A O 1
ATOM 745 N N . GLY A 1 96 ? -13.349 5.441 24.065 1.00 82.81 96 GLY A N 1
ATOM 746 C CA . GLY A 1 96 ? -12.954 5.640 25.463 1.00 82.81 96 GLY A CA 1
ATOM 747 C C . GLY A 1 96 ? -13.538 4.617 26.444 1.00 82.81 96 GLY A C 1
ATOM 748 O O . GLY A 1 96 ? -13.423 4.797 27.655 1.00 82.81 96 GLY A O 1
ATOM 749 N N . SER A 1 97 ? -14.176 3.551 25.951 1.00 86.81 97 SER A N 1
ATOM 750 C CA . SER A 1 97 ? -14.587 2.415 26.782 1.00 86.81 97 SER A CA 1
ATOM 751 C C . SER A 1 97 ? -13.427 1.437 27.010 1.00 86.81 97 SER A C 1
ATOM 753 O O . SER A 1 97 ? -12.487 1.369 26.224 1.00 86.81 97 SER A O 1
ATOM 755 N N . THR A 1 98 ? -13.517 0.581 28.031 1.00 87.81 98 THR A N 1
ATOM 756 C CA . THR A 1 98 ? -12.533 -0.504 28.230 1.00 87.81 98 THR A CA 1
ATOM 757 C C . THR A 1 98 ? -12.457 -1.445 27.020 1.00 87.81 98 THR A C 1
ATOM 759 O O . THR A 1 98 ? -11.384 -1.920 26.667 1.00 87.81 98 THR A O 1
ATOM 762 N N . SER A 1 99 ? -13.587 -1.684 26.339 1.00 85.94 99 SER A N 1
ATOM 763 C CA . SER A 1 99 ? -13.611 -2.502 25.117 1.00 85.94 99 SER A CA 1
ATOM 764 C C . SER A 1 99 ? -12.860 -1.854 23.955 1.00 85.94 99 SER A C 1
ATOM 766 O O . SER A 1 99 ? -12.301 -2.573 23.132 1.00 85.94 99 SER A O 1
ATOM 768 N N . ASP A 1 100 ? -12.833 -0.525 23.895 1.00 89.00 100 ASP A N 1
ATOM 769 C CA . ASP A 1 100 ? -12.064 0.231 22.910 1.00 89.00 100 ASP A CA 1
ATOM 770 C C . ASP A 1 100 ? -10.565 0.130 23.177 1.00 89.00 100 ASP A C 1
ATOM 772 O O . ASP A 1 100 ? -9.816 -0.279 22.293 1.00 89.00 100 ASP A O 1
ATOM 776 N N . GLU A 1 101 ? -10.128 0.354 24.416 1.00 90.38 101 GLU A N 1
ATOM 777 C CA . GLU A 1 101 ? -8.717 0.199 24.791 1.00 90.38 101 GLU A CA 1
ATOM 778 C C . GLU A 1 101 ? -8.188 -1.217 24.508 1.00 90.38 101 GLU A C 1
ATOM 780 O O . GLU A 1 101 ? -7.109 -1.384 23.925 1.00 90.38 101 GLU A O 1
ATOM 785 N N . GLU A 1 102 ? -8.955 -2.248 24.874 1.00 89.88 102 GLU A N 1
ATOM 786 C CA . GLU A 1 102 ? -8.602 -3.645 24.611 1.00 89.88 102 GLU A CA 1
ATOM 787 C C . GLU A 1 102 ? -8.571 -3.961 23.112 1.00 89.88 102 GLU A C 1
ATOM 789 O O . GLU A 1 102 ? -7.628 -4.605 22.633 1.00 89.88 102 GLU A O 1
ATOM 794 N N . PHE A 1 103 ? -9.572 -3.493 22.360 1.00 89.50 103 PHE A N 1
ATOM 795 C CA . PHE A 1 103 ? -9.631 -3.661 20.911 1.00 89.50 103 PHE A CA 1
ATOM 796 C C . PHE A 1 103 ? -8.437 -2.988 20.231 1.00 89.50 103 PHE A C 1
ATOM 798 O O . PHE A 1 103 ? -7.753 -3.632 19.438 1.00 89.50 103 PHE A O 1
ATOM 805 N N . MET A 1 104 ? -8.121 -1.740 20.585 1.00 92.25 104 MET A N 1
ATOM 806 C CA . MET A 1 104 ? -6.988 -1.001 20.022 1.00 92.25 104 MET A CA 1
ATOM 807 C C . MET A 1 104 ? -5.648 -1.639 20.377 1.00 92.25 104 MET A C 1
ATOM 809 O O . MET A 1 104 ? -4.746 -1.699 19.539 1.00 92.25 104 MET A O 1
ATOM 813 N N . CYS A 1 105 ? -5.509 -2.173 21.593 1.00 92.25 105 CYS A N 1
ATOM 814 C CA . CYS A 1 105 ? -4.318 -2.916 21.995 1.00 92.25 105 CYS A CA 1
ATOM 815 C C . CYS A 1 105 ? -4.119 -4.171 21.128 1.00 92.25 105 CYS A C 1
ATOM 817 O O . CYS A 1 105 ? -3.022 -4.403 20.612 1.00 92.25 105 CYS A O 1
ATOM 819 N N . ARG A 1 106 ? -5.188 -4.944 20.892 1.00 89.12 106 ARG A N 1
ATOM 820 C CA . ARG A 1 106 ? -5.157 -6.131 20.020 1.00 89.12 106 ARG A CA 1
ATOM 821 C C . ARG A 1 106 ? -4.924 -5.761 18.558 1.00 89.12 106 ARG A C 1
ATOM 823 O O . ARG A 1 106 ? -4.086 -6.379 17.907 1.00 89.12 106 ARG A O 1
ATOM 830 N N . ALA A 1 107 ? -5.617 -4.744 18.052 1.00 91.81 107 ALA A N 1
ATOM 831 C CA . ALA A 1 107 ? -5.451 -4.252 16.690 1.00 91.81 107 ALA A CA 1
ATOM 832 C C . ALA A 1 107 ? -3.992 -3.852 16.444 1.00 91.81 107 ALA A C 1
ATOM 834 O O . ALA A 1 107 ? -3.385 -4.313 15.475 1.00 91.81 107 ALA A O 1
ATOM 835 N N . TRP A 1 108 ? -3.401 -3.086 17.364 1.00 94.00 108 TRP A N 1
ATOM 836 C CA . TRP A 1 108 ? -1.983 -2.743 17.327 1.00 94.00 108 TRP A CA 1
ATOM 837 C C . TRP A 1 108 ? -1.096 -3.987 17.346 1.00 94.00 108 TRP A C 1
ATOM 839 O O . TRP A 1 108 ? -0.225 -4.134 16.498 1.00 94.00 108 TRP A O 1
ATOM 849 N N . HIS A 1 109 ? -1.325 -4.916 18.272 1.00 93.25 109 HIS A N 1
ATOM 850 C CA . HIS A 1 109 ? -0.486 -6.105 18.396 1.00 93.25 109 HIS A CA 1
ATOM 851 C C . HIS A 1 109 ? -0.485 -6.974 17.126 1.00 93.25 109 HIS A C 1
ATOM 853 O O . HIS A 1 109 ? 0.574 -7.420 16.691 1.00 93.25 109 HIS A O 1
ATOM 859 N N . TRP A 1 110 ? -1.652 -7.181 16.509 1.00 90.81 110 TRP A N 1
ATOM 860 C CA . TRP A 1 110 ? -1.814 -8.142 15.410 1.00 90.81 110 TRP A CA 1
ATOM 861 C C . TRP A 1 110 ? -1.702 -7.540 14.010 1.00 90.81 110 TRP A C 1
ATOM 863 O O . TRP A 1 110 ? -1.344 -8.242 13.066 1.00 90.81 110 TRP A O 1
ATOM 873 N N . THR A 1 111 ? -2.025 -6.256 13.848 1.00 92.56 111 THR A N 1
ATOM 874 C CA . THR A 1 111 ? -2.180 -5.632 12.519 1.00 92.56 111 THR A CA 1
ATOM 875 C C . THR A 1 111 ? -1.285 -4.408 12.308 1.00 92.56 111 THR A C 1
ATOM 877 O O . THR A 1 111 ? -1.416 -3.711 11.300 1.00 92.56 111 THR A O 1
ATOM 880 N N . ARG A 1 112 ? -0.322 -4.172 13.215 1.00 91.50 112 ARG A N 1
ATOM 881 C CA . ARG A 1 112 ? 0.689 -3.110 13.090 1.00 91.50 112 ARG A CA 1
ATOM 882 C C . ARG A 1 112 ? 1.323 -3.085 11.702 1.00 91.50 112 ARG A C 1
ATOM 884 O O . ARG A 1 112 ? 1.765 -4.108 11.181 1.00 91.50 112 ARG A O 1
ATOM 891 N N . GLY A 1 113 ? 1.395 -1.887 11.125 1.00 87.50 113 GLY A N 1
ATOM 892 C CA . GLY A 1 113 ? 1.983 -1.626 9.811 1.00 87.50 113 GLY A CA 1
ATOM 893 C C . GLY A 1 113 ? 1.154 -2.128 8.625 1.00 87.50 113 GLY A C 1
ATOM 894 O O . GLY A 1 113 ? 1.509 -1.844 7.488 1.00 87.50 113 GLY A O 1
ATOM 895 N N . ARG A 1 114 ? 0.046 -2.849 8.850 1.00 87.50 114 ARG A N 1
ATOM 896 C CA . ARG A 1 114 ? -0.706 -3.545 7.796 1.00 87.50 114 ARG A CA 1
ATOM 897 C C . ARG A 1 114 ? -2.109 -2.966 7.642 1.00 87.50 114 ARG A C 1
ATOM 899 O O . ARG A 1 114 ? -3.079 -3.517 8.158 1.00 87.50 114 ARG A O 1
ATOM 906 N N . HIS A 1 115 ? -2.233 -1.891 6.862 1.00 88.00 115 HIS A N 1
ATOM 907 C CA . HIS A 1 115 ? -3.508 -1.196 6.621 1.00 88.00 115 HIS A CA 1
ATOM 908 C C . HIS A 1 115 ? -4.669 -2.130 6.249 1.00 88.00 115 HIS A C 1
ATOM 910 O O . HIS A 1 115 ? -5.740 -2.037 6.846 1.00 88.00 115 HIS A O 1
ATOM 916 N N . ARG A 1 116 ? -4.445 -3.069 5.314 1.00 89.25 116 ARG A N 1
ATOM 917 C CA . ARG A 1 116 ? -5.470 -4.036 4.875 1.00 89.25 116 ARG A CA 1
ATOM 918 C C . ARG A 1 116 ? -5.973 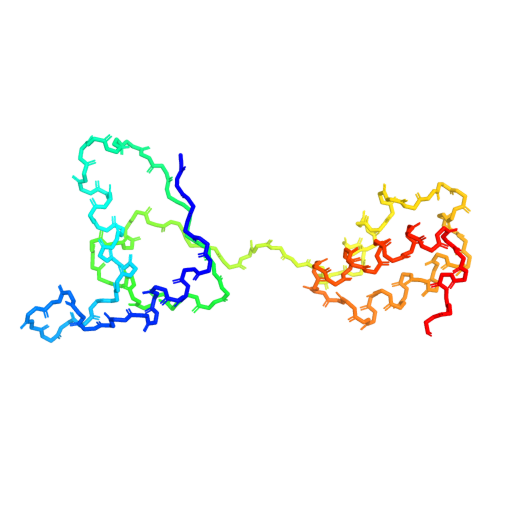-4.923 6.020 1.00 89.25 116 ARG A C 1
ATOM 920 O O . ARG A 1 116 ? -7.157 -5.226 6.076 1.00 89.25 116 ARG A O 1
ATOM 927 N N . TYR A 1 117 ? -5.098 -5.302 6.949 1.00 91.81 117 TYR A N 1
ATOM 928 C CA . TYR A 1 117 ? -5.458 -6.158 8.081 1.00 91.81 117 TYR A CA 1
ATOM 929 C C . TYR A 1 117 ? -6.249 -5.371 9.129 1.00 91.81 117 TYR A C 1
ATOM 931 O O . TYR A 1 117 ? -7.257 -5.865 9.625 1.00 91.81 117 TYR A O 1
ATOM 939 N N . THR A 1 118 ? -5.850 -4.127 9.418 1.00 92.31 118 THR A N 1
ATOM 940 C CA . THR A 1 118 ? -6.634 -3.229 10.280 1.00 92.31 118 THR A CA 1
ATOM 941 C C . THR A 1 118 ? -8.028 -2.986 9.699 1.00 92.31 118 THR A C 1
ATOM 943 O O . THR A 1 118 ? -9.010 -3.036 10.433 1.00 92.31 118 THR A O 1
ATOM 946 N N . ALA A 1 119 ? -8.130 -2.761 8.385 1.00 91.94 119 ALA A N 1
ATOM 947 C CA . ALA A 1 119 ? -9.409 -2.580 7.704 1.00 91.94 119 ALA A CA 1
ATOM 948 C C . ALA A 1 119 ? -10.298 -3.827 7.807 1.00 91.94 119 ALA A C 1
ATOM 950 O O . ALA A 1 119 ? -11.452 -3.707 8.207 1.00 91.94 119 ALA A O 1
ATOM 951 N N . ALA A 1 120 ? -9.745 -5.016 7.555 1.00 91.31 120 ALA A N 1
ATOM 952 C CA . ALA A 1 120 ? -10.472 -6.274 7.707 1.00 91.31 120 ALA A CA 1
ATOM 953 C C . ALA A 1 120 ? -10.933 -6.513 9.157 1.00 91.31 120 ALA A C 1
ATOM 955 O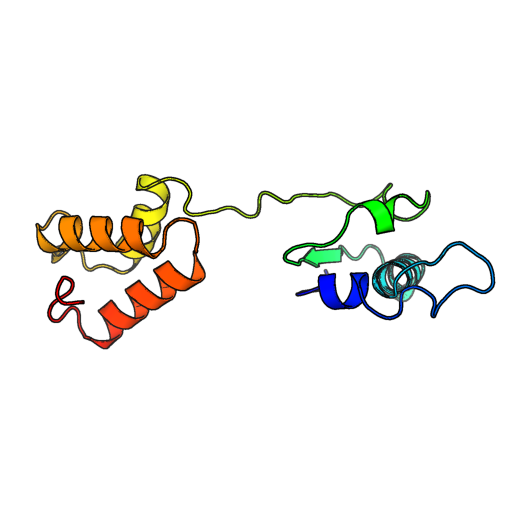 O . ALA A 1 120 ? -12.032 -7.011 9.390 1.00 91.31 120 ALA A O 1
ATOM 956 N N . LEU A 1 121 ? -10.124 -6.142 10.155 1.00 90.50 121 LEU A N 1
ATOM 957 C CA . LEU A 1 121 ? -10.517 -6.243 11.562 1.00 90.50 121 LEU A CA 1
ATOM 958 C C . LEU A 1 121 ? -11.722 -5.339 11.879 1.00 90.50 121 LEU A C 1
ATOM 960 O O . LEU A 1 121 ? -12.660 -5.773 12.545 1.00 90.50 121 LEU A O 1
ATOM 964 N N . VAL A 1 122 ? -11.709 -4.101 11.378 1.00 90.38 122 VAL A N 1
ATOM 965 C CA . VAL A 1 122 ? -12.820 -3.147 11.529 1.00 90.38 122 VAL A CA 1
ATOM 966 C C . VAL A 1 122 ? -14.068 -3.629 10.792 1.00 90.38 122 VAL A C 1
ATOM 968 O O . VAL A 1 122 ? -15.161 -3.566 11.345 1.00 90.38 122 VAL A O 1
ATOM 971 N N . GLU A 1 123 ? -13.918 -4.156 9.579 1.00 91.81 123 GLU A N 1
ATOM 972 C CA . GLU A 1 123 ? -15.017 -4.747 8.815 1.00 91.81 123 GLU A CA 1
ATOM 973 C C . GLU A 1 123 ? -15.690 -5.881 9.596 1.00 91.81 123 GLU A C 1
ATOM 975 O O . GLU A 1 123 ? -16.905 -5.859 9.780 1.00 91.81 123 GLU A O 1
ATOM 980 N N . ASN A 1 124 ? -14.906 -6.816 10.140 1.00 88.44 124 ASN A N 1
ATOM 981 C CA . ASN A 1 124 ? -15.434 -7.898 10.973 1.00 88.44 124 ASN A CA 1
ATOM 982 C C . ASN A 1 124 ? -16.173 -7.365 12.207 1.00 88.44 124 ASN A C 1
ATOM 984 O O . ASN A 1 124 ? -17.238 -7.870 12.557 1.00 88.44 124 ASN A O 1
ATOM 988 N N . LEU A 1 125 ? -15.646 -6.319 12.847 1.00 87.38 125 LEU A N 1
ATOM 989 C CA . LEU A 1 125 ? -16.296 -5.693 13.995 1.00 87.38 125 LEU A CA 1
ATOM 990 C C . LEU A 1 125 ? -17.669 -5.100 13.626 1.00 87.38 125 LEU A C 1
ATOM 992 O O . LEU A 1 125 ? -18.631 -5.267 14.379 1.00 87.38 125 LEU A O 1
ATOM 996 N N . ILE A 1 126 ? -17.770 -4.453 12.462 1.00 88.25 126 ILE A N 1
ATOM 997 C CA . ILE A 1 126 ? -19.019 -3.873 11.947 1.00 88.25 126 ILE A CA 1
ATOM 998 C C . ILE A 1 126 ? -20.017 -4.975 11.571 1.00 88.25 126 ILE A C 1
ATOM 1000 O O . ILE A 1 126 ? -21.177 -4.909 11.975 1.00 88.25 126 ILE A O 1
ATOM 1004 N N . VAL A 1 127 ? -19.577 -5.997 10.831 1.00 88.94 127 VAL A N 1
ATOM 1005 C CA . VAL A 1 127 ? -20.424 -7.120 10.386 1.00 88.94 127 VAL A CA 1
ATOM 1006 C C . VAL A 1 127 ? -20.976 -7.903 11.579 1.00 88.94 127 VAL A C 1
ATOM 1008 O O . VAL A 1 127 ? -22.147 -8.278 11.581 1.00 88.94 127 VAL A O 1
ATOM 1011 N N . CYS A 1 128 ? -20.178 -8.082 12.632 1.00 85.38 128 CYS A N 1
ATOM 1012 C CA . CYS A 1 128 ? -20.610 -8.712 13.880 1.00 85.38 128 CYS A CA 1
ATOM 1013 C C . CYS A 1 128 ? -21.414 -7.770 14.797 1.00 85.38 128 CYS A C 1
ATOM 1015 O O . CYS A 1 128 ? -21.715 -8.134 15.933 1.00 85.38 128 CYS A O 1
ATOM 1017 N N . GLY A 1 129 ? -21.743 -6.549 14.358 1.00 82.81 129 GLY A N 1
ATOM 1018 C CA . GLY A 1 129 ? -22.546 -5.597 15.127 1.00 82.81 129 GLY A CA 1
ATOM 1019 C C . GLY A 1 129 ? -21.917 -5.207 16.464 1.00 82.81 129 GLY A C 1
ATOM 1020 O O . GLY A 1 129 ? -22.638 -5.011 17.442 1.00 82.81 129 GLY A O 1
ATOM 1021 N N . PHE A 1 130 ? -20.584 -5.142 16.531 1.00 78.12 130 PHE A N 1
ATOM 1022 C CA . PHE A 1 130 ? -19.822 -4.879 17.758 1.00 78.12 130 PHE A CA 1
ATOM 1023 C C . PHE A 1 130 ? -20.081 -5.896 18.885 1.00 78.12 130 PHE A C 1
ATOM 1025 O O . PHE A 1 130 ? -19.814 -5.612 20.056 1.00 78.12 130 PHE A O 1
ATOM 1032 N N . GLN A 1 131 ? -20.587 -7.091 18.562 1.00 73.19 131 GLN A N 1
ATOM 1033 C CA . GLN A 1 131 ? -20.7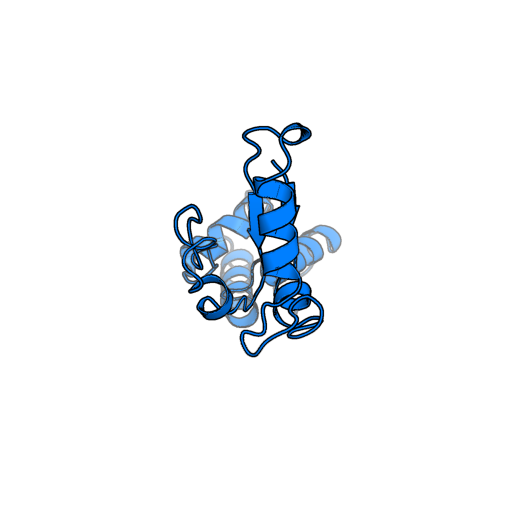69 -8.157 19.542 1.00 73.19 131 GLN A CA 1
ATOM 1034 C C . GLN A 1 131 ? -19.409 -8.745 19.935 1.00 73.19 131 GLN A C 1
ATOM 1036 O O . GLN A 1 131 ? -18.684 -9.284 19.107 1.00 73.19 131 GLN A O 1
ATOM 1041 N N . SER A 1 132 ? -19.068 -8.625 21.221 1.00 67.56 132 SER A N 1
ATOM 1042 C CA . SER A 1 132 ? -17.805 -9.098 21.811 1.00 67.56 132 SER A CA 1
ATOM 1043 C C . SER A 1 132 ? -16.529 -8.665 21.048 1.00 67.56 132 SER A C 1
ATOM 1045 O O . SER A 1 132 ? -15.749 -9.519 20.632 1.00 67.56 132 SER A O 1
ATOM 1047 N N . PRO A 1 133 ? -16.237 -7.350 20.960 1.00 59.88 133 PRO A N 1
ATOM 1048 C CA . PRO A 1 133 ? -15.072 -6.788 20.243 1.00 59.88 133 PRO A CA 1
ATOM 1049 C C . PRO A 1 133 ? -13.717 -7.355 20.687 1.00 59.88 133 PRO A C 1
ATOM 1051 O O . PRO A 1 133 ? -12.723 -7.298 19.968 1.00 59.88 133 PRO A O 1
ATOM 1054 N N . HIS A 1 134 ? -13.687 -7.849 21.923 1.00 63.22 134 HIS A N 1
ATOM 1055 C CA . HIS A 1 134 ? -12.529 -8.354 22.646 1.00 63.22 134 HIS A CA 1
ATOM 1056 C C . HIS A 1 134 ? -12.466 -9.894 22.685 1.00 63.22 134 HIS A C 1
ATOM 1058 O O . HIS A 1 134 ? -11.505 -10.438 23.224 1.00 63.22 134 HIS A O 1
ATOM 1064 N N . ARG A 1 135 ? -13.450 -10.624 22.135 1.00 54.72 135 ARG A N 1
ATOM 1065 C CA . ARG A 1 135 ? -13.412 -12.096 22.019 1.00 54.72 135 ARG A CA 1
ATOM 1066 C C . ARG A 1 135 ? -12.994 -12.507 20.608 1.00 54.72 135 ARG A C 1
ATOM 1068 O O . ARG A 1 135 ? -13.784 -13.064 19.856 1.00 54.72 135 ARG A O 1
ATOM 1075 N N . PHE A 1 136 ? -11.744 -12.206 20.281 1.00 48.66 136 PHE A N 1
ATOM 1076 C CA . PHE A 1 136 ? -10.983 -12.988 19.307 1.00 48.66 136 PHE A CA 1
ATOM 1077 C C . PHE A 1 136 ? -10.196 -14.050 20.065 1.00 48.66 136 PHE A C 1
ATOM 1079 O O . PHE A 1 136 ? -9.632 -13.673 21.128 1.00 48.66 136 PHE A O 1
#

Radius of gyration: 21.83 Å; chains: 1; bounding box: 46×28×58 Å